Protein AF-A0A535C824-F1 (afdb_monomer_lite)

Structure (mmCIF, N/CA/C/O backbone):
data_AF-A0A535C824-F1
#
_entry.id   AF-A0A535C824-F1
#
loop_
_atom_site.group_PDB
_atom_site.id
_atom_site.type_symbol
_atom_site.label_atom_id
_atom_site.label_alt_id
_atom_site.label_comp_id
_atom_site.label_asym_id
_atom_site.label_entity_id
_atom_site.label_seq_id
_atom_site.pdbx_PDB_ins_code
_atom_site.Cartn_x
_atom_site.Cartn_y
_atom_site.Cartn_z
_atom_site.occupancy
_atom_site.B_iso_or_equiv
_atom_site.auth_seq_id
_atom_site.auth_comp_id
_atom_site.auth_asym_id
_atom_site.auth_atom_id
_atom_site.pdbx_PDB_model_num
ATOM 1 N N . MET A 1 1 ? -18.600 3.969 2.635 1.00 44.66 1 MET A N 1
ATOM 2 C CA . MET A 1 1 ? -17.926 5.155 2.067 1.00 44.66 1 MET A CA 1
ATOM 3 C C . MET A 1 1 ? -17.994 4.994 0.564 1.00 44.66 1 MET A C 1
ATOM 5 O O . MET A 1 1 ? -17.216 4.238 0.003 1.00 44.66 1 MET A O 1
ATOM 9 N N . GLU A 1 2 ? -19.016 5.574 -0.052 1.00 42.84 2 GLU A N 1
ATOM 10 C CA . GLU A 1 2 ? -19.276 5.414 -1.479 1.00 42.84 2 GLU A CA 1
ATOM 11 C C . GLU A 1 2 ? -18.513 6.502 -2.233 1.00 42.84 2 GLU A C 1
ATOM 13 O O . GLU A 1 2 ? -18.874 7.676 -2.204 1.00 42.84 2 GLU A O 1
ATOM 18 N N . VAL A 1 3 ? -17.400 6.117 -2.853 1.00 50.47 3 VAL A N 1
ATOM 19 C CA . VAL A 1 3 ? -16.692 6.961 -3.821 1.00 50.47 3 VAL A CA 1
ATOM 20 C C . VAL A 1 3 ? -17.204 6.565 -5.208 1.00 50.47 3 VAL A C 1
ATOM 22 O O . VAL A 1 3 ? -16.464 6.015 -6.015 1.00 50.47 3 VAL A O 1
ATOM 25 N N . ALA A 1 4 ? -18.499 6.750 -5.471 1.00 47.84 4 ALA A N 1
ATOM 26 C CA . ALA A 1 4 ? -19.101 6.407 -6.760 1.00 47.84 4 ALA A CA 1
ATOM 27 C C . ALA A 1 4 ? -19.174 7.653 -7.649 1.00 47.84 4 ALA A C 1
ATOM 29 O O . ALA A 1 4 ? -20.218 8.269 -7.830 1.00 47.84 4 ALA A O 1
ATOM 30 N N . ASN A 1 5 ? -18.027 8.037 -8.207 1.00 55.94 5 ASN A N 1
ATOM 31 C CA . ASN A 1 5 ? -18.040 8.669 -9.518 1.00 55.94 5 ASN A CA 1
ATOM 32 C C . ASN A 1 5 ? -17.924 7.525 -10.532 1.00 55.94 5 ASN A C 1
ATOM 34 O O . ASN A 1 5 ? -16.899 6.842 -10.562 1.00 55.94 5 ASN A O 1
ATOM 38 N N . GLU A 1 6 ? -18.970 7.291 -11.328 1.00 59.16 6 GLU A N 1
ATOM 39 C CA . GLU A 1 6 ? -19.066 6.159 -12.269 1.00 59.16 6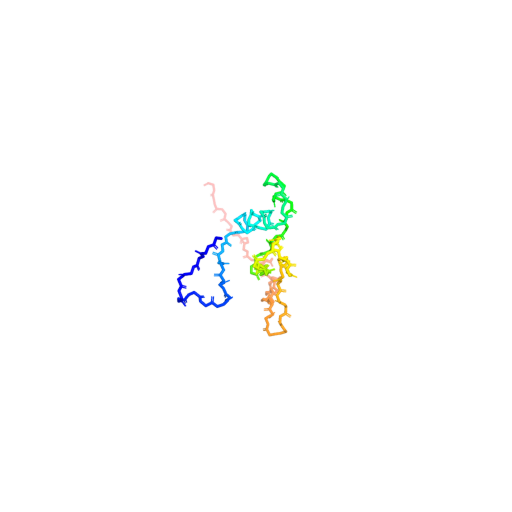 GLU A CA 1
ATOM 40 C C . GLU A 1 6 ? -17.900 6.095 -13.280 1.00 59.16 6 GLU A C 1
ATOM 42 O O . GLU A 1 6 ? -17.649 5.053 -13.882 1.00 59.16 6 GLU A O 1
ATOM 47 N N . THR A 1 7 ? -17.127 7.177 -13.426 1.00 69.88 7 THR A N 1
ATOM 48 C CA . THR A 1 7 ? -15.933 7.237 -14.284 1.00 69.88 7 THR A CA 1
ATOM 49 C C . THR A 1 7 ? -14.670 6.580 -13.710 1.00 69.88 7 THR A C 1
ATOM 51 O O . THR A 1 7 ? -13.736 6.333 -14.468 1.00 69.88 7 THR A O 1
ATOM 54 N N . ILE A 1 8 ? -14.607 6.264 -12.410 1.00 72.62 8 ILE A N 1
ATOM 55 C CA . ILE A 1 8 ? -13.376 5.769 -11.750 1.00 72.62 8 ILE A CA 1
ATOM 56 C C . ILE A 1 8 ? -13.067 4.289 -12.078 1.00 72.62 8 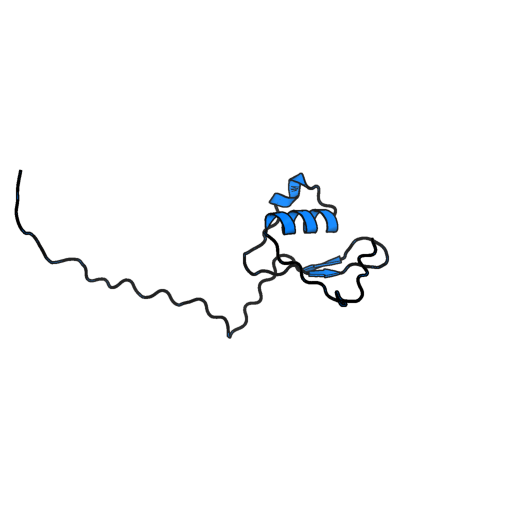ILE A C 1
ATOM 58 O O . ILE A 1 8 ? -11.920 3.850 -11.972 1.00 72.62 8 ILE A O 1
ATOM 62 N N . GLY A 1 9 ? -14.056 3.523 -12.549 1.00 80.75 9 GLY A N 1
ATOM 63 C CA . GLY A 1 9 ? -13.894 2.103 -12.873 1.00 80.75 9 GLY A CA 1
ATOM 64 C C . GLY A 1 9 ? -13.734 1.199 -11.639 1.00 80.75 9 GLY A C 1
ATOM 65 O O . GLY A 1 9 ? -13.718 1.650 -10.499 1.00 80.75 9 GLY A O 1
ATOM 66 N N . LYS A 1 10 ? -13.639 -0.121 -11.862 1.00 84.69 10 LYS A N 1
ATOM 67 C CA . LYS A 1 10 ? -13.640 -1.135 -10.782 1.00 84.69 10 LYS A CA 1
ATOM 68 C C . LYS A 1 10 ? -12.327 -1.237 -9.992 1.00 84.69 10 LYS A C 1
ATOM 70 O O . LYS A 1 10 ? -12.316 -1.836 -8.923 1.00 84.69 10 LYS A O 1
ATOM 75 N N . TYR A 1 11 ? -11.229 -0.693 -10.519 1.00 88.62 11 TYR A N 1
ATOM 76 C CA . TYR A 1 11 ? -9.882 -0.860 -9.965 1.00 88.62 11 TYR A CA 1
ATOM 77 C C . TYR A 1 11 ? -9.130 0.478 -9.967 1.00 88.62 11 TYR A C 1
ATOM 79 O O . TYR A 1 11 ? -8.270 0.695 -10.824 1.00 88.62 11 TYR A O 1
ATOM 87 N N . PRO A 1 12 ? -9.462 1.404 -9.050 1.00 90.81 12 PRO A N 1
ATOM 88 C CA . PRO A 1 12 ? -8.747 2.669 -8.951 1.00 90.81 12 PRO A CA 1
ATOM 89 C C . PRO A 1 12 ? -7.283 2.442 -8.563 1.00 90.81 12 PRO A C 1
ATOM 91 O O . PRO A 1 12 ? -6.978 1.670 -7.653 1.00 90.81 12 PRO A O 1
ATOM 94 N N . ALA A 1 13 ? -6.380 3.158 -9.231 1.00 92.31 13 ALA A N 1
ATOM 95 C CA . ALA A 1 13 ? -4.971 3.218 -8.871 1.00 92.31 13 ALA A CA 1
ATOM 96 C C . ALA A 1 13 ? -4.657 4.570 -8.224 1.00 92.31 13 ALA A C 1
ATOM 98 O O . ALA A 1 13 ? -5.001 5.622 -8.763 1.00 92.31 13 ALA A O 1
ATOM 99 N N . PHE A 1 14 ? -3.967 4.537 -7.086 1.00 92.44 14 PHE A N 1
ATOM 100 C CA . PHE A 1 14 ? -3.494 5.729 -6.388 1.00 92.44 14 PHE A CA 1
ATOM 101 C C . PHE A 1 14 ? -1.970 5.772 -6.454 1.00 92.44 14 PHE A C 1
ATOM 103 O O . PHE A 1 14 ? -1.303 4.826 -6.038 1.00 92.44 14 PHE A O 1
ATOM 110 N N . VAL A 1 15 ? -1.422 6.877 -6.961 1.00 94.88 15 VAL A N 1
ATOM 111 C CA . VAL A 1 15 ? 0.022 7.135 -6.967 1.00 94.88 15 VAL A CA 1
ATOM 112 C C . VAL A 1 15 ? 0.308 8.195 -5.916 1.00 94.88 15 VAL A C 1
ATOM 114 O O . VAL A 1 15 ? -0.190 9.315 -6.000 1.00 94.88 15 VAL A O 1
ATOM 117 N N . ALA A 1 16 ? 1.082 7.824 -4.902 1.00 96.12 16 ALA A N 1
ATOM 118 C CA . ALA A 1 16 ? 1.416 8.695 -3.788 1.00 96.12 16 ALA A CA 1
ATOM 119 C C . ALA A 1 16 ? 2.804 8.361 -3.234 1.00 96.12 16 ALA A C 1
ATOM 121 O O . ALA A 1 16 ? 3.401 7.338 -3.568 1.00 96.12 16 ALA A O 1
ATOM 122 N N . HIS A 1 17 ? 3.301 9.226 -2.354 1.00 97.19 17 HIS A N 1
ATOM 123 C CA . HIS A 1 17 ? 4.536 8.989 -1.616 1.00 97.19 17 HIS A CA 1
ATOM 124 C C . HIS A 1 17 ? 4.395 7.805 -0.655 1.00 97.19 17 HIS A C 1
ATOM 126 O O . HIS A 1 17 ? 3.307 7.534 -0.139 1.00 97.19 17 HIS A O 1
ATOM 132 N N . ALA A 1 18 ? 5.523 7.156 -0.355 1.00 96.25 18 ALA A N 1
ATOM 133 C CA . ALA A 1 18 ? 5.577 5.994 0.526 1.00 96.25 18 ALA A CA 1
ATOM 134 C C . ALA A 1 18 ? 4.871 6.243 1.869 1.00 96.25 18 ALA A C 1
ATOM 136 O O . ALA A 1 18 ? 4.108 5.395 2.314 1.00 96.25 18 ALA A O 1
ATOM 137 N N . ASP A 1 19 ? 5.044 7.413 2.486 1.00 96.31 19 ASP A N 1
ATOM 138 C CA . ASP A 1 19 ? 4.459 7.693 3.803 1.00 96.31 19 ASP A CA 1
ATOM 139 C C . ASP A 1 19 ? 2.928 7.773 3.782 1.00 96.31 19 ASP A C 1
ATOM 141 O O . ASP A 1 19 ? 2.269 7.291 4.704 1.00 96.31 19 ASP A O 1
ATOM 145 N N . VAL A 1 20 ? 2.344 8.279 2.692 1.00 96.88 20 VAL A N 1
ATOM 146 C CA . VAL A 1 20 ? 0.886 8.266 2.500 1.00 96.88 20 VAL A CA 1
ATOM 147 C C . VAL A 1 20 ? 0.389 6.828 2.342 1.00 96.88 20 VAL A C 1
ATOM 149 O O . VAL A 1 20 ? -0.598 6.442 2.969 1.00 96.88 20 VAL A O 1
ATOM 152 N N . ILE A 1 21 ? 1.100 6.007 1.563 1.00 96.81 21 ILE A N 1
ATOM 153 C CA . ILE A 1 21 ? 0.763 4.588 1.383 1.00 96.81 21 ILE A CA 1
ATOM 154 C C . ILE A 1 21 ? 0.854 3.826 2.712 1.00 96.81 21 ILE A C 1
ATOM 156 O O . ILE A 1 21 ? -0.048 3.051 3.030 1.00 96.81 21 ILE A O 1
ATOM 160 N N . LYS A 1 22 ? 1.883 4.076 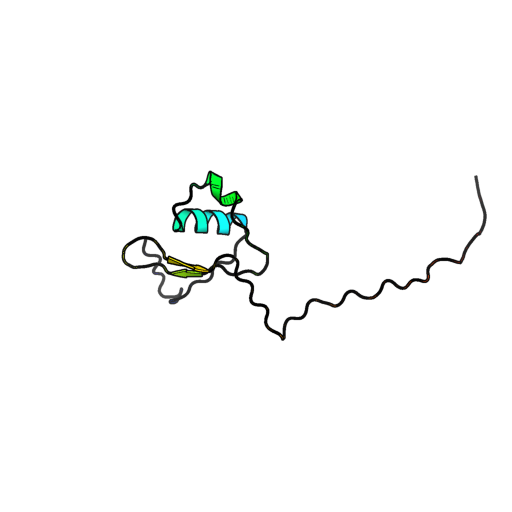3.529 1.00 96.88 22 LYS A N 1
ATOM 161 C CA . LYS A 1 22 ? 2.031 3.462 4.859 1.00 96.88 22 LYS A CA 1
ATOM 162 C C . LYS A 1 22 ? 0.850 3.794 5.772 1.00 96.88 22 LYS A C 1
ATOM 164 O O . LYS A 1 22 ? 0.346 2.901 6.449 1.00 96.88 22 LYS A O 1
ATOM 169 N N . LEU A 1 23 ? 0.381 5.044 5.775 1.00 96.88 23 LEU A N 1
ATOM 170 C CA . LEU A 1 23 ? -0.786 5.447 6.570 1.00 96.88 23 LEU A CA 1
ATOM 171 C C . LEU A 1 23 ? -2.078 4.775 6.085 1.00 96.88 23 LEU A C 1
ATOM 173 O O . LEU A 1 23 ? -2.857 4.296 6.910 1.00 96.88 23 LEU A O 1
ATOM 177 N N . LEU A 1 24 ? -2.287 4.679 4.767 1.00 95.12 24 LEU A N 1
ATOM 178 C CA . LEU A 1 24 ? -3.439 3.973 4.192 1.00 95.12 24 LEU A CA 1
ATOM 179 C C . LEU A 1 24 ? -3.431 2.486 4.562 1.00 95.12 24 LEU A C 1
ATOM 181 O O . LEU A 1 24 ? -4.440 1.946 5.014 1.00 95.12 24 LEU A O 1
ATOM 185 N N . LEU A 1 25 ? -2.281 1.825 4.425 1.00 95.31 25 LEU A N 1
ATOM 186 C CA . LEU A 1 25 ? -2.130 0.422 4.802 1.00 95.31 25 LEU A CA 1
ATOM 187 C C . LEU A 1 25 ? -2.313 0.212 6.305 1.00 95.31 25 LEU A C 1
ATOM 189 O O . LEU A 1 25 ? -2.953 -0.762 6.700 1.00 95.31 25 LEU A O 1
ATOM 193 N N . ALA A 1 26 ? -1.815 1.123 7.144 1.00 95.44 26 ALA A N 1
ATOM 194 C CA . ALA A 1 26 ? -2.045 1.061 8.581 1.00 95.44 26 ALA A CA 1
ATOM 195 C C . ALA A 1 26 ? -3.545 1.137 8.907 1.00 95.44 26 ALA A C 1
ATOM 197 O O . ALA A 1 26 ? -4.067 0.277 9.616 1.00 95.44 26 ALA A O 1
ATOM 198 N N . HIS A 1 27 ? -4.264 2.081 8.291 1.00 93.62 27 HIS A N 1
ATOM 199 C CA . HIS A 1 27 ? -5.715 2.194 8.430 1.00 93.62 27 HIS A CA 1
ATOM 200 C C . HIS A 1 27 ? -6.443 0.904 8.015 1.00 93.62 27 HIS A C 1
ATOM 202 O O . HIS A 1 27 ? -7.243 0.373 8.786 1.00 93.62 27 HIS A O 1
ATOM 208 N N . TYR A 1 28 ? -6.128 0.349 6.841 1.00 92.75 28 TYR A N 1
ATOM 209 C CA . TYR A 1 28 ? -6.801 -0.852 6.333 1.00 92.75 28 TYR A CA 1
ATOM 210 C C . TYR A 1 28 ? -6.454 -2.137 7.094 1.00 92.75 28 TYR A C 1
ATOM 212 O O . TYR A 1 28 ? -7.274 -3.052 7.154 1.00 92.75 28 TYR A O 1
ATOM 220 N N . THR A 1 29 ? -5.275 -2.207 7.713 1.00 90.75 29 THR A N 1
ATOM 221 C CA . THR A 1 29 ? -4.861 -3.347 8.550 1.00 90.75 29 THR A CA 1
ATOM 222 C C . THR A 1 29 ? -5.305 -3.219 10.008 1.00 90.75 29 THR A C 1
ATOM 224 O O . THR A 1 29 ? -5.210 -4.186 10.765 1.00 90.75 29 THR A O 1
ATOM 227 N N . GLY A 1 30 ? -5.824 -2.056 10.416 1.00 91.19 30 GLY A N 1
ATOM 228 C CA . GLY A 1 30 ? -6.116 -1.753 11.818 1.00 91.19 30 GLY A CA 1
ATOM 229 C C . GLY A 1 30 ? -4.856 -1.560 12.666 1.00 91.19 30 GLY A C 1
ATOM 230 O O . GLY A 1 30 ? -4.913 -1.710 13.885 1.00 91.19 30 GLY A O 1
ATOM 231 N N . LEU A 1 31 ? -3.721 -1.264 12.031 1.00 92.62 31 LEU A N 1
ATOM 232 C CA . LEU A 1 31 ? -2.494 -0.881 12.710 1.00 92.62 31 LEU A CA 1
ATOM 233 C C . LEU A 1 31 ? -2.617 0.570 13.192 1.00 92.62 31 LEU A C 1
ATOM 235 O O . LEU A 1 31 ? -3.098 1.445 12.473 1.00 92.62 31 LEU A O 1
ATOM 239 N N . GLU A 1 32 ? -2.142 0.844 14.404 1.00 94.31 32 GLU A N 1
ATOM 240 C CA . GLU A 1 32 ? -2.061 2.211 14.917 1.00 94.31 32 GLU A CA 1
ATOM 241 C C . GLU A 1 32 ?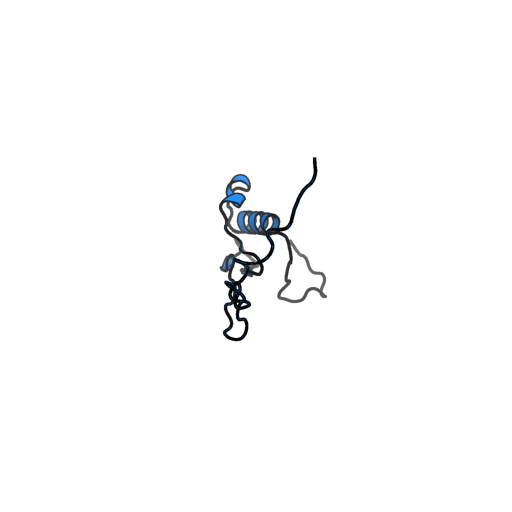 -1.217 3.097 13.991 1.00 94.31 32 GLU A C 1
ATOM 243 O O . GLU A 1 32 ? -0.140 2.698 13.545 1.00 94.31 32 GLU A O 1
ATOM 248 N N . ALA A 1 33 ? -1.666 4.331 13.747 1.00 93.06 33 ALA A N 1
ATOM 249 C CA . ALA A 1 33 ? -0.986 5.250 12.834 1.00 93.06 33 ALA A CA 1
ATOM 250 C C . ALA A 1 33 ? 0.485 5.498 13.221 1.00 93.06 33 ALA A C 1
ATOM 252 O O . ALA A 1 33 ? 1.350 5.548 12.350 1.00 93.06 33 ALA A O 1
ATOM 253 N N . GLY A 1 34 ? 0.796 5.556 14.523 1.00 93.69 34 GLY A N 1
ATOM 254 C CA . GLY A 1 34 ? 2.172 5.700 15.018 1.00 93.69 34 GLY A CA 1
ATOM 255 C C . GLY A 1 34 ? 3.097 4.536 14.641 1.00 93.69 34 GLY A C 1
ATOM 256 O O . GLY A 1 34 ? 4.315 4.694 14.619 1.00 93.69 34 GLY A O 1
ATOM 257 N N . ARG A 1 35 ? 2.537 3.376 14.280 1.00 94.62 35 ARG A N 1
ATOM 258 C CA . ARG A 1 35 ? 3.288 2.203 13.817 1.00 94.62 35 ARG A CA 1
ATOM 259 C C . ARG A 1 35 ? 3.396 2.121 12.295 1.00 94.62 35 ARG A C 1
ATOM 261 O O . ARG A 1 35 ? 4.116 1.250 11.807 1.00 94.62 35 ARG A O 1
ATOM 268 N N . ALA A 1 36 ? 2.762 3.021 11.537 1.00 95.50 36 ALA A N 1
ATOM 269 C CA . ALA A 1 36 ? 2.820 3.026 10.072 1.00 95.50 36 ALA A CA 1
ATOM 270 C C . ALA A 1 36 ? 4.262 3.104 9.539 1.00 95.50 36 ALA A C 1
ATOM 272 O O . ALA A 1 36 ? 4.586 2.475 8.535 1.00 95.50 36 ALA A O 1
ATOM 273 N N . GLY A 1 37 ? 5.154 3.797 10.255 1.00 93.75 37 GLY A N 1
ATOM 274 C CA . GLY A 1 37 ? 6.575 3.902 9.907 1.00 93.75 37 GLY A CA 1
ATOM 275 C C . GLY A 1 37 ? 7.337 2.569 9.881 1.00 93.75 37 GLY A C 1
ATOM 276 O O . GLY A 1 37 ? 8.408 2.507 9.291 1.00 93.75 37 GLY A O 1
ATOM 277 N N . SER A 1 38 ? 6.789 1.501 10.475 1.00 93.31 38 SER A N 1
ATOM 278 C CA . SER A 1 38 ? 7.380 0.153 10.437 1.00 93.31 38 SER A CA 1
ATOM 279 C C . SER 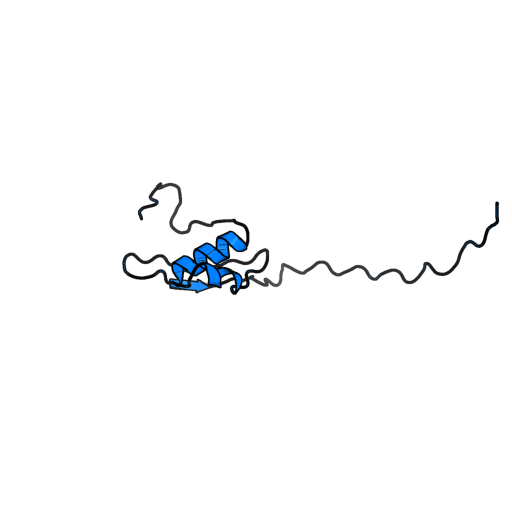A 1 38 ? 7.144 -0.599 9.120 1.00 93.31 38 SER A C 1
ATOM 281 O O . SER A 1 38 ? 7.774 -1.627 8.882 1.00 93.31 38 SER A O 1
ATOM 283 N N . LEU A 1 39 ? 6.250 -0.101 8.260 1.00 94.38 39 LEU A N 1
ATOM 284 C CA . LEU A 1 39 ? 5.979 -0.684 6.950 1.00 94.38 39 LEU A CA 1
ATOM 285 C C . LEU A 1 39 ? 7.059 -0.263 5.944 1.00 94.38 39 LEU A C 1
ATOM 287 O O . LEU A 1 39 ? 7.326 0.927 5.763 1.00 94.38 39 LEU A O 1
ATOM 291 N N . MET A 1 40 ? 7.632 -1.245 5.248 1.00 93.75 40 MET A N 1
ATOM 292 C CA . MET A 1 40 ? 8.558 -1.018 4.137 1.00 93.75 40 MET A CA 1
ATOM 293 C C . MET A 1 40 ? 7.787 -0.944 2.819 1.00 93.75 40 MET A C 1
ATOM 295 O O . MET A 1 40 ? 7.030 -1.856 2.492 1.00 93.75 40 MET A O 1
ATOM 299 N N . ILE A 1 41 ? 7.977 0.149 2.078 1.00 95.69 41 ILE A N 1
ATOM 300 C CA . ILE A 1 41 ? 7.391 0.383 0.754 1.00 95.69 41 ILE A CA 1
ATOM 301 C C . ILE A 1 41 ? 8.507 0.901 -0.143 1.00 95.69 41 ILE A C 1
ATOM 303 O O . ILE A 1 41 ? 8.963 2.032 0.027 1.00 95.69 41 ILE A O 1
ATOM 307 N N . ASP A 1 42 ? 8.941 0.063 -1.077 1.00 92.25 42 ASP A N 1
ATOM 308 C CA . ASP A 1 42 ? 9.972 0.430 -2.040 1.00 92.25 42 ASP A CA 1
ATOM 309 C C . ASP A 1 42 ? 9.414 1.366 -3.118 1.00 92.25 42 ASP A C 1
ATOM 311 O O . ASP A 1 42 ? 8.218 1.360 -3.434 1.00 92.25 42 ASP A O 1
ATOM 315 N N . ASN A 1 43 ? 10.299 2.150 -3.732 1.00 90.25 43 ASN A N 1
ATOM 316 C CA . ASN A 1 43 ? 9.952 2.913 -4.927 1.00 90.25 43 ASN A CA 1
ATOM 317 C C . ASN A 1 43 ? 9.496 1.974 -6.052 1.00 90.25 43 ASN A C 1
ATOM 319 O O . ASN A 1 43 ? 9.998 0.860 -6.187 1.00 90.25 43 ASN A O 1
ATOM 323 N N . ALA A 1 44 ? 8.553 2.444 -6.875 1.00 89.94 44 ALA A N 1
ATOM 324 C CA . ALA A 1 44 ? 7.977 1.668 -7.979 1.00 89.94 44 ALA A CA 1
ATOM 325 C C . ALA A 1 44 ? 7.432 0.286 -7.550 1.00 89.94 44 ALA A C 1
ATOM 327 O O . ALA A 1 44 ? 7.455 -0.680 -8.316 1.00 89.94 44 ALA A O 1
ATOM 328 N N . SER A 1 45 ? 6.936 0.193 -6.315 1.00 93.56 45 SER A N 1
ATOM 329 C CA . SER A 1 45 ? 6.201 -0.964 -5.816 1.00 93.56 45 SER A CA 1
ATOM 330 C C . SER A 1 45 ? 4.695 -0.698 -5.799 1.00 93.56 45 SER A C 1
ATOM 332 O O . SER A 1 45 ? 4.241 0.448 -5.815 1.00 93.56 45 SER A O 1
ATOM 334 N N . VAL A 1 46 ? 3.908 -1.770 -5.781 1.00 94.88 46 VAL A N 1
ATOM 335 C CA . VAL A 1 46 ? 2.445 -1.729 -5.770 1.00 94.88 46 VAL A CA 1
ATOM 336 C C . VAL A 1 46 ? 1.934 -2.451 -4.529 1.00 94.88 46 VAL A C 1
ATOM 338 O O . VAL A 1 46 ? 2.351 -3.565 -4.219 1.00 94.88 46 VAL A O 1
ATOM 341 N N . SER A 1 47 ? 0.995 -1.831 -3.819 1.00 95.88 47 SER A N 1
ATOM 342 C CA . SER A 1 47 ? 0.207 -2.507 -2.784 1.00 95.88 47 SER A CA 1
ATOM 343 C C . SER A 1 47 ? -1.218 -2.680 -3.289 1.00 95.88 47 SER A C 1
ATOM 345 O O . SER A 1 47 ? -1.769 -1.760 -3.892 1.00 95.88 47 SER A O 1
ATOM 347 N N . LEU A 1 48 ? -1.807 -3.852 -3.062 1.00 95.62 48 LEU A N 1
ATOM 348 C CA . LEU A 1 48 ? -3.139 -4.192 -3.551 1.00 95.62 48 LEU A CA 1
ATOM 349 C C . LEU A 1 48 ? -4.060 -4.505 -2.376 1.00 95.62 48 LEU A C 1
ATOM 351 O O . LEU A 1 48 ? -3.761 -5.370 -1.548 1.00 95.62 48 LEU A O 1
ATOM 355 N N . VAL A 1 49 ? -5.186 -3.798 -2.330 1.00 94.94 49 VAL A N 1
ATOM 356 C CA . VAL A 1 49 ? -6.196 -3.909 -1.278 1.00 94.94 49 VAL A CA 1
ATOM 357 C C . VAL A 1 49 ? -7.547 -4.181 -1.924 1.00 94.94 49 VAL A C 1
ATOM 359 O O . VAL A 1 49 ? -7.983 -3.445 -2.803 1.00 94.94 49 VAL A O 1
ATOM 362 N N . GLU A 1 50 ? -8.208 -5.242 -1.476 1.00 93.50 50 GLU A N 1
ATOM 363 C CA . GLU A 1 50 ? -9.589 -5.558 -1.825 1.00 93.50 50 GLU A CA 1
ATOM 364 C C . GLU A 1 50 ? -10.510 -4.933 -0.773 1.00 93.50 50 GLU A C 1
ATOM 366 O O . GLU A 1 50 ? -10.508 -5.331 0.397 1.00 93.50 50 GLU A O 1
ATOM 371 N N . LEU A 1 51 ? -11.289 -3.937 -1.196 1.00 90.12 51 LEU A N 1
ATOM 372 C CA . LEU A 1 51 ? -12.392 -3.402 -0.405 1.00 90.12 51 LEU A CA 1
ATOM 373 C C . LEU A 1 51 ? -13.572 -4.367 -0.528 1.00 90.12 51 LEU A C 1
ATOM 375 O O . LEU A 1 51 ? -13.953 -4.745 -1.632 1.00 90.12 51 LEU A O 1
ATOM 379 N N . ARG A 1 52 ? -14.116 -4.788 0.611 1.00 87.44 52 ARG A N 1
ATOM 380 C CA . ARG A 1 52 ? -15.254 -5.707 0.685 1.00 87.44 52 ARG A CA 1
ATOM 381 C C . ARG A 1 52 ? -16.492 -4.930 1.095 1.00 87.44 52 ARG A C 1
ATOM 383 O O . ARG A 1 52 ? -16.369 -3.962 1.844 1.00 87.44 52 ARG A O 1
ATOM 390 N N . ASP A 1 53 ? -17.655 -5.387 0.643 1.00 83.69 53 ASP A N 1
ATOM 391 C CA . ASP A 1 53 ? -18.939 -4.777 1.004 1.00 83.69 53 ASP A CA 1
ATOM 392 C C . ASP A 1 53 ? -19.181 -4.840 2.520 1.00 83.69 53 ASP A C 1
ATOM 394 O O . ASP A 1 53 ? -19.717 -3.907 3.115 1.00 83.69 53 ASP A O 1
ATOM 398 N N . GLU A 1 54 ? -18.698 -5.907 3.163 1.00 85.38 54 GLU A N 1
ATOM 399 C CA . GLU A 1 54 ? -18.784 -6.113 4.604 1.00 85.38 54 GLU A CA 1
ATOM 400 C C . GLU A 1 54 ? -17.426 -6.512 5.201 1.00 85.38 54 GLU A C 1
ATOM 402 O O . GLU A 1 54 ? -16.663 -7.305 4.639 1.00 85.38 54 GLU A O 1
ATOM 407 N N . GLY A 1 55 ? -17.136 -5.984 6.393 1.00 84.25 55 GLY A N 1
ATOM 408 C CA . GLY A 1 55 ? -15.930 -6.300 7.157 1.00 84.25 55 GLY A CA 1
ATOM 409 C C . GLY A 1 55 ? -14.715 -5.426 6.830 1.00 84.25 55 GLY A C 1
ATOM 410 O O . GLY A 1 55 ? -14.816 -4.354 6.236 1.00 84.25 55 GLY A O 1
ATOM 411 N N . ARG A 1 56 ? -13.538 -5.859 7.299 1.00 87.12 56 ARG A N 1
ATOM 412 C CA . ARG A 1 56 ? -12.275 -5.142 7.062 1.00 87.12 56 ARG A CA 1
ATOM 413 C C . ARG A 1 56 ? -11.766 -5.405 5.638 1.00 87.12 56 ARG A C 1
ATOM 415 O O . ARG A 1 56 ? -11.901 -6.536 5.163 1.00 87.12 56 ARG A O 1
ATOM 422 N N . PRO A 1 57 ? -11.125 -4.417 4.986 1.00 93.00 57 PRO A N 1
ATOM 423 C CA . PRO A 1 57 ? -10.439 -4.633 3.719 1.00 93.00 57 PRO A CA 1
ATOM 424 C C . PRO A 1 57 ? -9.435 -5.783 3.794 1.00 93.00 57 PRO A C 1
ATOM 426 O O . PRO A 1 57 ? -8.759 -5.977 4.809 1.00 93.00 57 PRO A O 1
ATOM 429 N N . ARG A 1 58 ? -9.311 -6.540 2.704 1.00 93.19 58 ARG A N 1
ATOM 430 C CA . ARG A 1 58 ? -8.321 -7.611 2.594 1.00 93.19 58 ARG A CA 1
ATOM 431 C C . ARG A 1 58 ? -7.081 -7.078 1.894 1.00 93.19 58 ARG A C 1
ATOM 433 O O . ARG A 1 58 ? -7.139 -6.660 0.741 1.00 93.19 58 ARG A O 1
ATOM 440 N N . ILE A 1 59 ? -5.939 -7.158 2.563 1.00 94.06 59 ILE A N 1
ATOM 441 C CA . ILE A 1 59 ? -4.654 -6.885 1.922 1.00 94.06 59 ILE A CA 1
ATOM 442 C C . ILE A 1 59 ? -4.264 -8.093 1.069 1.00 94.06 59 ILE A C 1
ATOM 444 O O . ILE A 1 59 ? -4.151 -9.207 1.582 1.00 94.06 59 ILE A O 1
ATOM 448 N N . ILE A 1 60 ? -4.083 -7.875 -0.231 1.00 95.44 60 ILE A N 1
ATOM 449 C CA . ILE A 1 60 ? -3.632 -8.906 -1.175 1.00 95.44 60 ILE A CA 1
ATOM 450 C C . ILE A 1 60 ? -2.107 -8.866 -1.295 1.00 95.44 60 ILE A C 1
ATOM 452 O O . ILE A 1 60 ? -1.463 -9.912 -1.297 1.00 95.44 60 ILE A O 1
ATOM 456 N N . ALA A 1 61 ? -1.532 -7.665 -1.376 1.00 95.00 61 ALA A N 1
ATOM 457 C CA . ALA A 1 61 ? -0.093 -7.462 -1.493 1.00 95.00 61 ALA A CA 1
ATOM 458 C C . ALA A 1 61 ? 0.335 -6.137 -0.851 1.00 95.00 61 ALA A C 1
ATOM 460 O O . ALA A 1 61 ? -0.405 -5.153 -0.898 1.00 95.00 61 ALA A O 1
ATOM 461 N N . ILE A 1 62 ? 1.548 -6.105 -0.300 1.00 95.06 62 ILE A N 1
ATOM 462 C CA . ILE A 1 62 ? 2.203 -4.901 0.225 1.00 95.06 62 ILE A CA 1
ATOM 463 C C . ILE A 1 62 ? 3.552 -4.768 -0.471 1.00 95.06 62 ILE A C 1
ATOM 465 O O . ILE A 1 62 ? 4.311 -5.736 -0.495 1.00 95.06 62 ILE A O 1
ATOM 469 N N . GLY A 1 63 ? 3.842 -3.589 -1.024 1.00 93.81 63 GLY A N 1
ATOM 470 C CA . GLY A 1 63 ? 5.155 -3.272 -1.593 1.00 93.81 63 GLY A CA 1
ATOM 471 C C . GLY A 1 63 ? 5.620 -4.246 -2.682 1.00 93.81 63 GLY A C 1
ATOM 472 O O . GLY A 1 63 ? 6.817 -4.458 -2.856 1.00 93.81 63 GLY A O 1
ATOM 473 N N . TRP A 1 64 ? 4.696 -4.871 -3.415 1.00 94.12 64 TRP A N 1
ATOM 474 C CA . TRP A 1 64 ? 5.043 -5.828 -4.456 1.00 94.12 64 TRP A CA 1
ATOM 475 C C . TRP A 1 64 ? 5.632 -5.099 -5.661 1.00 94.12 64 TRP A C 1
ATOM 477 O O . TRP A 1 64 ? 4.955 -4.319 -6.328 1.00 94.12 64 TRP A O 1
ATOM 487 N N . SER A 1 65 ? 6.903 -5.359 -5.950 1.00 88.31 65 SER A N 1
ATOM 488 C CA . SER A 1 65 ? 7.560 -4.884 -7.163 1.00 88.31 65 SER A CA 1
ATOM 489 C C . SER A 1 65 ? 7.677 -6.042 -8.160 1.00 88.31 65 SER A C 1
ATOM 491 O O . SER A 1 65 ? 8.348 -7.039 -7.857 1.00 88.31 65 SER A O 1
ATOM 493 N N . PRO A 1 66 ? 7.026 -5.971 -9.337 1.00 75.31 66 PRO A N 1
ATOM 494 C CA . PRO A 1 66 ? 7.234 -6.969 -10.369 1.00 75.31 66 PRO A CA 1
ATOM 495 C C . PRO A 1 66 ? 8.679 -6.866 -10.866 1.00 75.31 66 PRO A C 1
ATOM 497 O O . PRO A 1 66 ? 9.171 -5.784 -11.177 1.00 75.31 66 PRO A O 1
ATOM 500 N N . LYS A 1 67 ? 9.353 -8.011 -10.989 1.00 78.94 67 LYS A N 1
ATOM 501 C CA . LYS A 1 67 ? 10.672 -8.122 -11.629 1.00 78.94 67 LYS A CA 1
ATOM 502 C C . LYS A 1 67 ? 10.511 -8.777 -12.998 1.00 78.94 67 LYS A C 1
ATOM 504 O O . LYS A 1 67 ? 10.867 -9.948 -13.154 1.00 78.94 67 LYS A O 1
ATOM 509 N N . PRO A 1 68 ? 9.888 -8.102 -13.977 1.00 76.62 68 PRO A N 1
ATOM 510 C CA . PRO A 1 68 ? 9.716 -8.710 -15.276 1.00 76.62 68 PRO A CA 1
ATOM 511 C C . PRO A 1 68 ? 11.081 -8.832 -15.958 1.00 76.62 68 PRO A C 1
ATOM 513 O O . PRO A 1 68 ? 11.887 -7.908 -15.913 1.00 76.62 68 PRO A O 1
ATOM 516 N N . GLY A 1 69 ? 11.338 -9.952 -16.636 1.00 73.62 69 GLY A N 1
ATOM 517 C CA . GLY A 1 69 ? 12.640 -10.208 -17.271 1.00 73.62 69 GLY A CA 1
ATOM 518 C C . GLY A 1 69 ? 13.051 -9.190 -18.349 1.00 73.62 69 GLY A C 1
ATOM 519 O O . GLY A 1 69 ? 14.219 -9.148 -18.732 1.00 73.62 69 GLY A O 1
ATOM 520 N N . TRP A 1 70 ? 12.110 -8.366 -18.828 1.00 78.94 70 TRP A N 1
ATOM 521 C CA . TRP A 1 70 ? 12.367 -7.274 -19.769 1.00 78.94 70 TRP A CA 1
ATOM 522 C C . TRP A 1 70 ? 12.898 -5.994 -19.102 1.00 78.94 70 TRP A C 1
ATOM 524 O O . TRP A 1 70 ? 13.567 -5.212 -19.772 1.00 78.94 70 TRP A O 1
ATOM 534 N N . LEU A 1 71 ? 12.650 -5.778 -17.803 1.00 73.44 71 LEU A N 1
ATOM 535 C CA . LEU A 1 71 ? 13.146 -4.616 -17.063 1.00 73.44 71 LEU A CA 1
ATOM 536 C C . LEU A 1 71 ? 14.476 -4.981 -16.401 1.00 73.44 71 LEU A C 1
ATOM 538 O O . LEU A 1 71 ? 14.515 -5.536 -15.303 1.00 73.44 71 LEU A O 1
ATOM 542 N N . LYS A 1 72 ? 15.579 -4.696 -17.092 1.00 76.69 72 LYS A N 1
ATOM 543 C CA . LYS A 1 72 ? 16.927 -4.880 -16.549 1.00 76.69 72 LYS A CA 1
ATOM 544 C C . LYS A 1 72 ? 17.415 -3.551 -15.971 1.00 76.69 72 LYS A C 1
ATOM 546 O O . LYS A 1 72 ? 17.279 -2.536 -16.655 1.00 76.69 72 LYS A O 1
ATOM 551 N N . PRO A 1 73 ? 17.970 -3.524 -14.746 1.00 74.31 73 PRO A N 1
ATOM 552 C CA . PRO A 1 73 ? 18.638 -2.326 -14.259 1.00 74.31 73 PRO A CA 1
ATOM 553 C C . PRO A 1 73 ? 19.773 -1.945 -15.225 1.00 74.31 73 PRO A C 1
ATOM 555 O O . PRO A 1 73 ? 20.371 -2.838 -15.840 1.00 74.31 73 PRO A O 1
ATOM 558 N N . PRO A 1 74 ? 20.069 -0.644 -15.389 1.00 77.56 74 PRO A N 1
ATOM 559 C CA . PRO A 1 74 ? 21.212 -0.219 -16.184 1.00 77.56 74 PRO A CA 1
ATOM 560 C C . PRO A 1 74 ? 22.474 -0.882 -15.627 1.00 77.56 74 PRO A C 1
ATOM 562 O O . PRO A 1 74 ? 22.688 -0.918 -14.415 1.00 77.56 74 PRO A O 1
ATOM 565 N N . THR A 1 75 ? 23.280 -1.469 -16.511 1.00 80.69 75 THR A N 1
ATOM 566 C CA . THR A 1 75 ? 24.575 -2.023 -16.106 1.00 80.69 75 THR A CA 1
ATOM 567 C C . THR A 1 75 ? 25.492 -0.837 -15.824 1.00 80.69 75 THR A C 1
ATOM 569 O O . THR A 1 75 ? 25.609 0.013 -16.707 1.00 80.69 75 THR A O 1
ATOM 572 N N . PRO A 1 76 ? 26.089 -0.719 -14.625 1.00 80.62 76 PRO A N 1
ATOM 573 C CA . PRO A 1 76 ? 27.043 0.350 -14.369 1.00 80.62 76 PRO A CA 1
ATOM 574 C C . PRO A 1 76 ? 28.194 0.232 -15.372 1.00 80.62 76 PRO A C 1
ATOM 576 O O . PRO A 1 76 ? 28.723 -0.863 -15.583 1.00 80.62 76 PRO A O 1
ATOM 579 N N . GLU A 1 77 ? 28.542 1.341 -16.026 1.00 76.44 77 GLU A N 1
ATOM 580 C CA . GLU A 1 77 ? 29.733 1.386 -16.870 1.00 76.44 77 GLU A CA 1
ATOM 581 C C . GLU A 1 77 ? 30.962 1.130 -15.987 1.00 76.44 77 GLU A C 1
ATOM 583 O O . GLU A 1 77 ? 31.038 1.673 -14.881 1.00 76.44 77 GLU A O 1
ATOM 588 N N . PRO A 1 78 ? 31.908 0.281 -16.420 1.00 73.81 78 PRO A N 1
ATOM 589 C CA . PRO A 1 78 ? 33.143 0.098 -15.679 1.00 73.81 78 PRO A CA 1
ATOM 590 C C . PRO A 1 78 ? 33.868 1.444 -15.607 1.00 73.81 78 PRO A C 1
ATOM 592 O O . PRO A 1 78 ? 34.151 2.046 -16.644 1.00 73.81 78 PRO A O 1
ATOM 595 N N . GLU A 1 79 ? 34.169 1.909 -14.391 1.00 67.00 79 GLU A N 1
ATOM 596 C CA . GLU A 1 79 ? 35.068 3.043 -14.191 1.00 67.00 79 GLU A CA 1
ATOM 597 C C . GLU A 1 79 ? 36.363 2.740 -14.944 1.00 67.00 79 GLU A C 1
ATOM 599 O O . GLU A 1 79 ? 37.058 1.757 -14.669 1.00 67.00 79 GLU A O 1
ATOM 604 N N . SER A 1 80 ? 36.662 3.553 -15.954 1.00 61.00 80 SER A N 1
ATOM 605 C CA . SER A 1 80 ? 37.912 3.456 -16.683 1.00 61.00 80 SER A CA 1
ATOM 606 C C . SER A 1 80 ? 39.051 3.725 -15.704 1.00 61.00 80 SER A C 1
ATOM 608 O O . SER A 1 80 ? 39.339 4.874 -15.372 1.00 61.00 80 SER A O 1
ATOM 610 N N . ALA A 1 81 ? 39.704 2.657 -15.252 1.00 58.25 81 ALA A N 1
ATOM 611 C CA . ALA A 1 81 ? 40.985 2.695 -14.569 1.00 58.25 81 ALA A CA 1
ATOM 612 C C . ALA A 1 81 ? 42.052 3.204 -15.550 1.00 58.25 81 ALA A C 1
ATOM 614 O O . ALA A 1 81 ? 42.758 2.407 -16.153 1.00 58.25 81 ALA A O 1
ATOM 615 N N . ASN A 1 82 ? 42.086 4.515 -15.797 1.00 55.88 82 ASN A N 1
ATOM 616 C CA . ASN A 1 82 ? 43.169 5.239 -16.466 1.00 55.88 82 ASN A CA 1
ATOM 617 C C . ASN A 1 82 ? 42.985 6.749 -16.247 1.00 55.88 82 ASN A C 1
ATOM 619 O O . ASN A 1 82 ? 42.587 7.489 -17.144 1.00 55.88 82 ASN A O 1
ATOM 623 N N . ALA A 1 83 ? 43.283 7.206 -15.031 1.00 48.84 83 ALA A N 1
ATOM 624 C CA . ALA A 1 83 ? 43.611 8.605 -14.761 1.00 48.84 83 ALA A CA 1
ATOM 625 C C . ALA A 1 83 ? 44.745 8.730 -13.724 1.00 48.84 83 ALA A C 1
ATOM 627 O O . ALA A 1 83 ? 44.828 9.715 -12.999 1.00 48.84 83 ALA A O 1
ATOM 628 N N . GLU A 1 84 ? 45.646 7.744 -13.668 1.00 50.12 84 GLU A N 1
ATOM 629 C CA . GLU A 1 84 ? 46.978 7.929 -13.092 1.00 50.12 84 GLU A CA 1
ATOM 630 C C . GLU A 1 84 ? 47.954 8.205 -14.241 1.00 50.12 84 GLU A C 1
ATOM 632 O O . GLU A 1 84 ? 48.289 7.317 -15.019 1.00 50.12 84 GLU A O 1
ATOM 637 N N . GLY A 1 85 ? 48.391 9.462 -14.355 1.00 51.12 85 GLY A N 1
ATOM 638 C CA . GLY A 1 85 ? 49.548 9.842 -15.166 1.00 51.12 85 GLY A CA 1
ATOM 639 C C . GLY A 1 85 ? 49.263 10.814 -16.308 1.00 51.12 85 GLY A C 1
ATOM 640 O O . GLY A 1 85 ? 49.235 10.402 -17.460 1.00 51.12 85 GLY A O 1
ATOM 641 N N . GLN A 1 86 ? 49.136 12.112 -15.998 1.00 43.84 86 GLN A N 1
ATOM 642 C CA . GLN A 1 86 ? 49.883 13.202 -16.661 1.00 43.84 86 GLN A CA 1
ATOM 643 C C . GLN A 1 86 ? 49.385 14.584 -16.207 1.00 43.84 86 GLN A C 1
ATOM 645 O O . GLN A 1 86 ? 48.371 15.077 -16.698 1.00 43.84 86 GLN A O 1
ATOM 650 N N . ARG A 1 87 ? 50.162 15.232 -15.326 1.00 44.50 87 ARG A N 1
ATOM 651 C CA . ARG A 1 87 ? 50.831 16.538 -15.540 1.00 44.50 87 ARG A CA 1
ATOM 652 C C . ARG A 1 87 ? 51.289 17.115 -14.196 1.00 44.50 87 ARG A C 1
ATOM 654 O O . ARG A 1 87 ? 50.600 17.914 -13.573 1.00 44.50 87 ARG A O 1
ATOM 661 N N . GLU A 1 88 ? 52.496 16.720 -13.785 1.00 49.25 88 GLU A N 1
ATOM 662 C CA . GLU A 1 88 ? 53.416 17.671 -13.155 1.00 49.25 88 GLU A CA 1
ATOM 663 C C . GLU A 1 88 ? 53.607 18.860 -14.110 1.00 49.25 88 GLU A C 1
ATOM 665 O O . GLU A 1 88 ? 53.802 18.669 -15.312 1.00 49.25 88 GLU A O 1
ATOM 670 N N . GLY A 1 89 ? 53.512 20.079 -13.581 1.00 45.19 89 GLY A N 1
ATOM 671 C CA . GLY A 1 89 ? 53.641 21.317 -14.344 1.00 45.19 89 GLY A CA 1
ATOM 672 C C . GLY A 1 89 ? 53.380 22.554 -13.484 1.00 45.19 89 GLY A C 1
ATOM 673 O O . GLY A 1 89 ? 52.312 23.139 -13.567 1.00 45.19 89 GLY A O 1
ATOM 674 N N . GLU A 1 90 ? 54.368 22.884 -12.649 1.00 47.78 90 GLU A N 1
ATOM 675 C CA . GLU A 1 90 ? 54.849 24.242 -12.328 1.00 47.78 90 GLU A CA 1
ATOM 676 C C . GLU A 1 90 ? 53.888 25.323 -11.763 1.00 47.78 90 GLU A C 1
ATOM 678 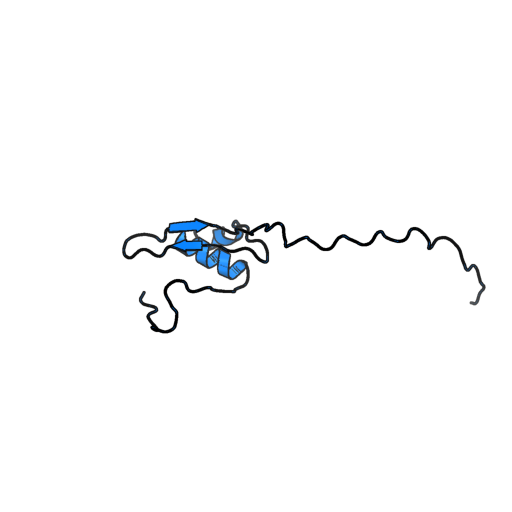O O . GLU A 1 90 ? 53.027 25.848 -12.452 1.00 47.78 90 GLU A O 1
ATOM 683 N N . GLN A 1 91 ? 54.186 25.712 -10.506 1.00 44.28 91 GLN A N 1
ATOM 684 C CA . GLN A 1 91 ? 54.302 27.069 -9.912 1.00 44.28 91 GLN A CA 1
ATOM 685 C C . GLN A 1 91 ? 53.271 28.166 -10.289 1.00 44.28 91 GLN A C 1
ATOM 687 O O . GLN A 1 91 ? 53.030 28.462 -11.448 1.00 44.28 91 GLN A O 1
ATOM 692 N N . LYS A 1 92 ? 52.765 28.971 -9.343 1.00 41.41 92 LYS A N 1
ATOM 693 C CA . LYS A 1 92 ? 53.566 29.930 -8.558 1.00 41.41 92 LYS A CA 1
ATOM 694 C C . LYS A 1 92 ? 52.776 30.510 -7.371 1.00 41.41 92 LYS A C 1
ATOM 696 O O . LYS A 1 92 ? 51.554 30.583 -7.411 1.00 41.41 92 LYS A O 1
ATOM 701 N N . THR A 1 93 ? 53.573 30.902 -6.382 1.00 44.47 93 THR A N 1
ATOM 702 C CA . THR A 1 93 ? 53.363 31.683 -5.153 1.00 44.47 93 THR A CA 1
ATOM 703 C C . THR A 1 93 ? 52.267 32.741 -5.177 1.00 44.47 93 THR A C 1
ATOM 705 O O . THR A 1 93 ? 52.182 33.474 -6.187 1.00 44.47 93 THR A O 1
#

Secondary structure (DSSP, 8-state):
-----GGG-SS------HHHHHHHHHHHHT--GGGGGG----TT-EEEEE--SSSSPEEEEEEE----TT-PPPPPPPP----S---------

Radius of gyration: 24.37 Å; chains: 1; bounding box: 74×42×35 Å

Sequence (93 aa):
MEVANETIGKYPAFVAHADVIKLLLAHYTGLEAGRAGSLMIDNASVSLVELRDEGRPRIIAIGWSPKPGWLKPPTPEPESANAEGQREGEQKT

Foldseek 3Di:
DDPDPVVCDDAHDDDDDQLVVLQVVCVLVVHDNVCSVVADADPQFDWDWADDPDDGIDTPGGNHHDPPPVDDDDDDDPDPPPPPDDDDDDDDD

pLDDT: mean 80.44, std 17.97, range [41.41, 97.19]